Protein AF-A0A1C5ENG4-F1 (afdb_monomer)

Radius of gyration: 17.44 Å; Cα contacts (8 Å, |Δi|>4): 197; chains: 1; bounding box: 42×24×46 Å

Foldseek 3Di:
DVVLLVVLLVLLVVVCQLVVLLVVLVVQLVVPAAFAAALQVSLLSSLQSLLLSLLVQLLCLLPSDDPVVLVVVCPVPHNVVSSVSSLVNSLVVSLVSQLVSLVVSLVRYQQADVVRPDRHDSVVSSVVSSVSNSVSSVNSSVNSCVVRPDD

Mean predicted aligned error: 5.37 Å

Solvent-accessible surface area (backbone atoms only — not comparable to full-atom values): 7790 Å² total; per-residue (Å²): 106,70,69,56,35,53,50,47,44,52,50,50,65,73,60,55,66,61,48,61,51,50,52,50,46,51,51,51,43,66,72,73,48,58,77,66,38,33,33,62,61,44,33,52,54,54,19,59,58,37,17,66,38,12,17,48,38,22,46,49,44,69,68,66,59,57,72,72,56,50,53,60,61,18,67,86,63,36,60,66,55,47,52,50,30,29,47,51,42,20,43,52,53,34,45,55,51,38,50,53,49,39,52,53,48,58,71,48,25,31,57,24,33,81,88,70,76,43,80,43,60,61,65,63,51,40,52,52,29,44,52,46,20,48,52,24,22,51,52,13,32,49,51,18,48,70,76,57,60,92,126

Sequence (151 aa):
MSALLRYHVELLLRSQRWLAPVILYAAFLGVGVQGGQPVLDSLGYAAAGLLPVAAWLVRICVTGEPPAARAVVATPHGPARAHLACLLTALLAAAVLGTAATLVVTLISDPASNGARVRVDRLGAGAAGLAAAYACALLGAAVGALTHWPL

Structure (mmCIF, N/CA/C/O backbone):
data_AF-A0A1C5ENG4-F1
#
_entry.id   AF-A0A1C5ENG4-F1
#
loop_
_atom_site.group_PDB
_atom_site.id
_atom_site.type_symbol
_atom_site.label_atom_id
_atom_site.label_alt_id
_atom_site.label_comp_id
_atom_site.label_asym_id
_atom_site.label_entity_id
_atom_site.label_seq_id
_atom_site.pdbx_PDB_ins_code
_atom_site.Cartn_x
_atom_site.Cartn_y
_atom_site.Cartn_z
_atom_site.occupancy
_atom_site.B_iso_or_equiv
_atom_site.auth_seq_id
_atom_site.auth_comp_id
_atom_site.auth_asym_id
_atom_site.auth_atom_id
_atom_site.pdbx_PDB_model_num
ATOM 1 N N . MET A 1 1 ? -11.862 -13.175 12.882 1.00 80.00 1 MET A N 1
ATOM 2 C CA . MET A 1 1 ? -10.902 -12.306 12.158 1.00 80.00 1 MET A CA 1
ATOM 3 C C . MET A 1 1 ? -11.448 -11.818 10.826 1.00 80.00 1 MET A C 1
ATOM 5 O O . MET A 1 1 ? -11.426 -10.618 10.611 1.00 80.00 1 MET A O 1
ATOM 9 N N . SER A 1 2 ? -11.995 -12.687 9.970 1.00 86.69 2 SER A N 1
ATOM 10 C CA . SER A 1 2 ? -12.600 -12.289 8.684 1.00 86.69 2 SER A CA 1
ATOM 11 C C . SER A 1 2 ? -13.645 -11.168 8.804 1.00 86.69 2 SER A C 1
ATOM 13 O O . SER A 1 2 ? -13.576 -10.198 8.059 1.00 86.69 2 SER A O 1
ATOM 15 N N . ALA A 1 3 ? -14.555 -11.247 9.781 1.00 86.88 3 ALA A N 1
ATOM 16 C CA . ALA A 1 3 ? -15.554 -10.200 10.024 1.00 86.88 3 ALA A CA 1
ATOM 17 C C . ALA A 1 3 ? -14.930 -8.838 10.398 1.00 86.88 3 ALA A C 1
ATOM 19 O O . ALA A 1 3 ? -15.366 -7.806 9.898 1.00 86.88 3 ALA A O 1
ATOM 20 N N . LEU A 1 4 ? -13.873 -8.836 11.221 1.00 84.69 4 LEU A N 1
ATOM 21 C CA . LEU A 1 4 ? -13.152 -7.615 11.609 1.00 84.69 4 LEU A CA 1
ATOM 22 C C . LEU A 1 4 ? -12.380 -7.005 10.438 1.00 84.69 4 LEU A C 1
ATOM 24 O O . LEU A 1 4 ? -12.373 -5.786 10.292 1.00 84.69 4 LEU A O 1
ATOM 28 N N . LEU A 1 5 ? -11.754 -7.843 9.605 1.00 87.31 5 LEU A N 1
ATOM 29 C CA . LEU A 1 5 ? -11.078 -7.389 8.390 1.00 87.31 5 LEU A CA 1
ATOM 30 C C . LEU A 1 5 ? -12.078 -6.772 7.418 1.00 87.31 5 LEU A C 1
ATOM 32 O O . LEU A 1 5 ? -11.851 -5.671 6.936 1.00 87.31 5 LEU A O 1
ATOM 36 N N . ARG A 1 6 ? -13.215 -7.435 7.179 1.00 90.50 6 ARG A N 1
ATOM 37 C CA . ARG A 1 6 ? -14.2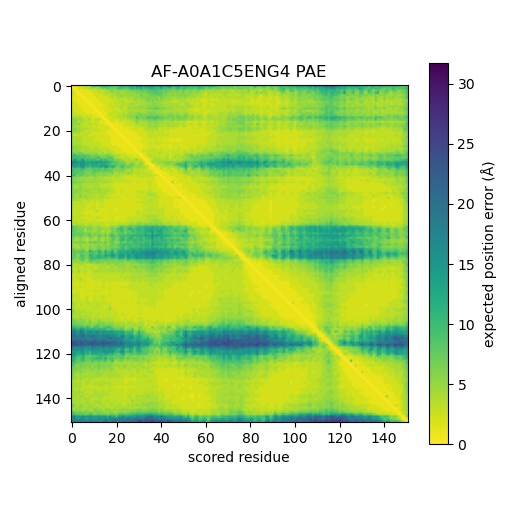65 -6.897 6.309 1.00 90.50 6 ARG A CA 1
ATOM 38 C C . ARG A 1 6 ? -14.757 -5.537 6.802 1.00 90.50 6 ARG A C 1
ATOM 40 O O . ARG A 1 6 ? -14.856 -4.611 6.007 1.00 90.50 6 ARG A O 1
ATOM 47 N N . TYR A 1 7 ? -14.991 -5.410 8.105 1.00 90.06 7 TYR A N 1
ATOM 48 C CA . TYR A 1 7 ? -15.382 -4.145 8.720 1.00 90.06 7 TYR A CA 1
ATOM 49 C C . TYR A 1 7 ? -14.345 -3.032 8.489 1.00 90.06 7 TYR A C 1
ATOM 51 O O . TYR A 1 7 ? -14.698 -1.965 7.994 1.00 90.06 7 TYR A O 1
ATOM 59 N N . HIS A 1 8 ? -13.062 -3.288 8.764 1.00 89.44 8 HIS A N 1
ATOM 60 C CA . HIS A 1 8 ? -12.006 -2.286 8.578 1.00 89.44 8 HIS A CA 1
ATOM 61 C C . HIS A 1 8 ? -11.758 -1.945 7.107 1.00 89.44 8 HIS A C 1
ATOM 63 O O . HIS A 1 8 ? -11.488 -0.789 6.788 1.00 89.44 8 HIS A O 1
ATOM 69 N N . VAL A 1 9 ? -11.875 -2.919 6.200 1.00 88.88 9 VAL A N 1
ATOM 70 C CA . VAL A 1 9 ? -11.789 -2.686 4.752 1.00 88.88 9 VAL A CA 1
ATOM 71 C C . VAL A 1 9 ? -12.924 -1.771 4.300 1.00 88.88 9 VAL A C 1
ATOM 73 O O . VAL A 1 9 ? -12.676 -0.784 3.611 1.00 88.88 9 VAL A O 1
ATOM 76 N N . GLU A 1 10 ? -14.162 -2.048 4.715 1.00 90.75 10 GLU A N 1
ATOM 77 C CA . GLU A 1 10 ? -15.312 -1.201 4.387 1.00 90.75 10 GLU A CA 1
ATOM 78 C C . GLU A 1 10 ? -15.166 0.208 4.982 1.00 90.75 10 GLU A C 1
ATOM 80 O O . GLU A 1 10 ? -15.457 1.192 4.297 1.00 90.75 10 GLU A O 1
ATOM 85 N N .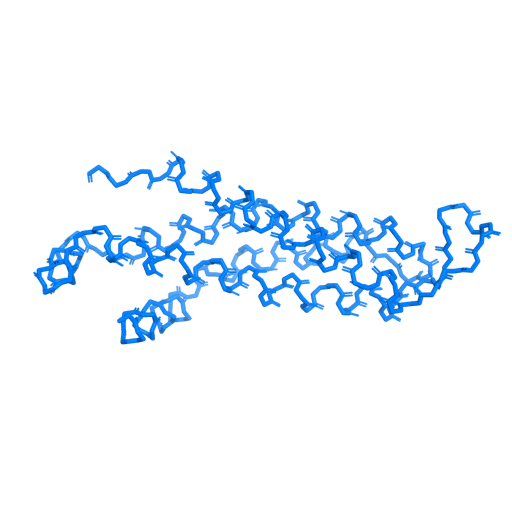 LEU A 1 11 ? -14.662 0.325 6.216 1.00 90.44 11 LEU A N 1
ATOM 86 C CA . LEU A 1 11 ? -14.385 1.610 6.857 1.00 90.44 11 LEU A CA 1
ATOM 87 C C . LEU A 1 11 ? -13.316 2.401 6.092 1.00 90.44 11 LEU A C 1
ATOM 89 O O . LEU A 1 11 ? -13.517 3.581 5.799 1.00 90.44 11 LEU A O 1
ATOM 93 N N . LEU A 1 12 ? -12.208 1.752 5.721 1.00 89.44 12 LEU A N 1
ATOM 94 C CA . LEU A 1 12 ? -11.133 2.372 4.952 1.00 89.44 12 LEU A CA 1
ATOM 95 C C . LEU A 1 12 ? -11.664 2.881 3.611 1.00 89.44 12 LEU A C 1
ATOM 97 O O . LEU A 1 12 ? -11.508 4.066 3.317 1.00 89.44 12 LEU A O 1
ATOM 101 N N . LEU A 1 13 ? -12.354 2.028 2.847 1.00 90.69 13 LEU A N 1
ATOM 102 C CA . LEU A 1 13 ? -12.914 2.371 1.538 1.00 90.69 13 LEU A CA 1
ATOM 103 C C . LEU A 1 13 ? -13.892 3.548 1.623 1.00 90.69 13 LEU A C 1
ATOM 105 O O . LEU A 1 13 ? -13.787 4.491 0.839 1.00 90.69 13 LEU A O 1
ATOM 109 N N . ARG A 1 14 ? -14.803 3.533 2.604 1.00 91.56 14 ARG A N 1
ATOM 110 C CA . ARG A 1 14 ? -15.800 4.598 2.799 1.00 91.56 14 ARG A CA 1
ATOM 111 C C . ARG A 1 14 ? -15.198 5.896 3.325 1.00 91.56 14 ARG A C 1
ATOM 113 O O . ARG A 1 14 ? -15.751 6.956 3.053 1.00 91.56 14 ARG A O 1
ATOM 120 N N . SER A 1 15 ? -14.072 5.840 4.040 1.00 89.00 15 SER A N 1
ATOM 121 C CA . SER A 1 15 ? -13.435 7.035 4.606 1.00 89.00 15 SER A CA 1
ATOM 122 C C . SER A 1 15 ? -12.869 7.984 3.550 1.00 89.00 15 SER A C 1
ATOM 124 O O . SER A 1 15 ? -12.648 9.151 3.862 1.00 89.00 15 SER A O 1
ATOM 126 N N . GLN A 1 16 ? -12.572 7.490 2.337 1.00 90.94 16 GLN A N 1
ATOM 127 C CA . GLN A 1 16 ? -11.881 8.215 1.254 1.00 90.94 16 GLN A CA 1
ATOM 128 C C . GLN A 1 16 ? -10.503 8.798 1.636 1.00 90.94 16 GLN A C 1
ATOM 130 O O . GLN A 1 16 ? -9.801 9.354 0.797 1.00 90.94 16 GLN A O 1
ATOM 135 N N . ARG A 1 17 ? -10.046 8.629 2.885 1.00 91.12 17 ARG A N 1
ATOM 136 C CA . ARG A 1 17 ? -8.759 9.144 3.383 1.00 91.12 17 ARG A CA 1
ATOM 137 C C . ARG A 1 17 ? -7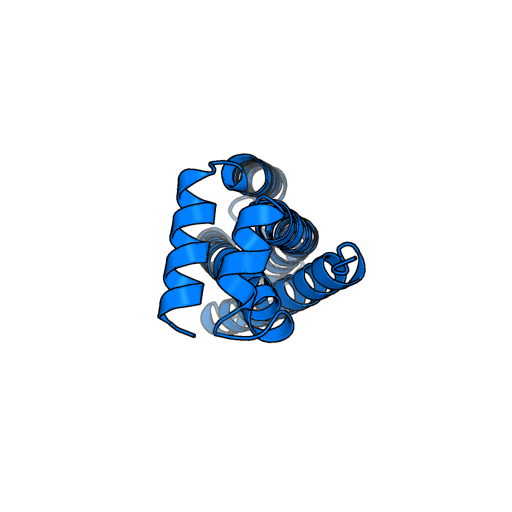.564 8.446 2.746 1.00 91.12 17 ARG A C 1
ATOM 139 O O . ARG A 1 17 ? -6.469 8.997 2.752 1.00 91.12 17 ARG A O 1
ATOM 146 N N . TRP A 1 18 ? -7.781 7.260 2.182 1.00 90.19 18 TRP A N 1
ATOM 147 C CA . TRP A 1 18 ? -6.791 6.510 1.415 1.00 90.19 18 TRP A CA 1
ATOM 148 C C . TRP A 1 18 ? -6.449 7.172 0.070 1.00 90.19 18 TRP A C 1
ATOM 150 O O . TRP A 1 18 ? -5.388 6.890 -0.478 1.00 90.19 18 TRP A O 1
ATOM 160 N N . LEU A 1 19 ? -7.293 8.077 -0.447 1.00 92.25 19 LEU A N 1
ATOM 161 C CA . LEU A 1 19 ? -7.034 8.758 -1.718 1.00 92.25 19 LEU A CA 1
ATOM 162 C C . LEU A 1 19 ? -5.760 9.599 -1.663 1.00 92.25 19 LEU A C 1
ATOM 164 O O . LEU A 1 19 ? -4.949 9.526 -2.576 1.00 92.25 19 LEU A O 1
ATOM 168 N N . ALA A 1 20 ? -5.553 10.361 -0.588 1.00 93.62 20 ALA A N 1
ATOM 169 C CA . ALA A 1 20 ? -4.388 11.234 -0.456 1.00 93.62 20 ALA A CA 1
ATOM 170 C C . ALA A 1 20 ? -3.042 10.482 -0.577 1.00 93.62 20 ALA A C 1
ATOM 172 O O . ALA A 1 20 ? -2.249 10.857 -1.444 1.00 93.62 20 ALA A O 1
ATOM 173 N N . PRO A 1 21 ? -2.770 9.409 0.199 1.00 92.00 21 PRO A N 1
ATOM 174 C CA . PRO A 1 21 ? -1.532 8.647 0.044 1.00 92.00 21 PRO A CA 1
ATOM 175 C C . PRO A 1 21 ? -1.416 7.959 -1.322 1.00 92.00 21 PRO A C 1
ATOM 177 O O . PRO A 1 21 ? -0.323 7.918 -1.882 1.00 92.00 21 PRO A O 1
ATOM 180 N N . VAL A 1 22 ? -2.517 7.448 -1.885 1.00 92.88 22 VAL A N 1
ATOM 181 C CA . VAL A 1 22 ? -2.492 6.759 -3.187 1.00 92.88 22 VAL A CA 1
ATOM 182 C C . VAL A 1 22 ? -2.219 7.726 -4.338 1.00 92.88 22 VAL A C 1
ATOM 184 O O . VAL A 1 22 ? -1.395 7.429 -5.198 1.00 92.88 22 VAL A O 1
ATOM 187 N N . ILE A 1 23 ? -2.855 8.899 -4.343 1.00 95.38 23 ILE A N 1
ATOM 188 C CA . ILE A 1 23 ? -2.630 9.939 -5.355 1.00 95.38 23 ILE A CA 1
ATOM 189 C C . ILE A 1 23 ? -1.197 10.459 -5.264 1.00 95.38 23 ILE A C 1
ATOM 191 O O . ILE A 1 23 ? -0.538 10.605 -6.291 1.00 95.38 23 ILE A O 1
ATOM 195 N N . LEU A 1 24 ? -0.689 10.695 -4.049 1.00 94.81 24 LEU A N 1
ATOM 196 C CA . LEU A 1 24 ? 0.695 11.126 -3.858 1.00 94.81 24 LEU A CA 1
ATOM 197 C C . LEU A 1 24 ? 1.684 10.083 -4.394 1.00 94.81 24 LEU A C 1
ATOM 199 O O . LEU A 1 24 ? 2.638 10.440 -5.080 1.00 94.81 24 LEU A O 1
ATOM 203 N N . TYR A 1 25 ? 1.438 8.799 -4.125 1.00 94.25 25 TYR A N 1
ATOM 204 C CA . TYR A 1 25 ? 2.259 7.712 -4.652 1.00 94.25 25 TYR A CA 1
ATOM 205 C C . TYR A 1 25 ? 2.203 7.634 -6.180 1.00 94.25 25 TYR A C 1
ATOM 207 O O . TYR A 1 25 ? 3.236 7.509 -6.830 1.00 94.25 25 TYR A O 1
ATOM 215 N N . ALA A 1 26 ? 1.013 7.770 -6.766 1.00 93.38 26 ALA A N 1
ATOM 216 C CA . ALA A 1 26 ? 0.843 7.788 -8.213 1.00 93.38 26 ALA A CA 1
ATOM 217 C C . ALA A 1 26 ? 1.590 8.966 -8.862 1.00 93.38 26 ALA A C 1
ATOM 219 O O . ALA A 1 26 ? 2.274 8.777 -9.864 1.00 93.38 26 ALA A O 1
ATOM 220 N N . ALA A 1 27 ? 1.518 10.162 -8.269 1.00 94.94 27 ALA A N 1
ATOM 221 C CA . ALA A 1 27 ? 2.273 11.329 -8.722 1.00 94.94 27 ALA A CA 1
ATOM 222 C C . ALA A 1 27 ? 3.790 11.104 -8.615 1.00 94.94 27 ALA A C 1
ATOM 224 O O . ALA A 1 27 ? 4.522 11.395 -9.557 1.00 94.94 27 ALA A O 1
ATOM 225 N N . PHE A 1 28 ? 4.257 10.529 -7.504 1.00 94.19 28 PHE A N 1
ATOM 226 C CA . PHE A 1 28 ? 5.662 10.169 -7.310 1.00 94.19 28 PHE A CA 1
ATOM 227 C C . PHE A 1 28 ? 6.160 9.198 -8.393 1.00 94.19 28 PHE A C 1
ATOM 229 O O . PHE A 1 28 ? 7.209 9.433 -8.992 1.00 94.19 28 PHE A O 1
ATOM 236 N N . LEU A 1 29 ? 5.382 8.157 -8.712 1.00 91.50 29 LEU A N 1
ATOM 237 C CA . LEU A 1 29 ? 5.714 7.226 -9.793 1.00 91.50 29 LEU A CA 1
ATOM 238 C C . LEU A 1 29 ? 5.680 7.896 -11.169 1.00 91.50 29 LEU A C 1
ATOM 240 O O . LEU A 1 29 ? 6.590 7.675 -11.957 1.00 91.50 29 LEU A O 1
ATOM 244 N N . GLY A 1 30 ? 4.678 8.732 -11.455 1.00 89.69 30 GLY A N 1
ATOM 245 C CA . GLY A 1 30 ? 4.566 9.428 -12.742 1.00 89.69 30 GLY A CA 1
ATOM 246 C C . GLY A 1 30 ? 5.717 10.400 -13.018 1.00 89.69 30 GLY A C 1
ATOM 247 O O . GLY A 1 30 ? 6.062 10.636 -14.174 1.00 89.69 30 GLY A O 1
ATOM 248 N N . VAL A 1 31 ? 6.332 10.947 -11.966 1.00 91.38 31 VAL A N 1
ATOM 249 C CA . VAL A 1 31 ? 7.528 11.792 -12.085 1.00 91.38 31 VAL A CA 1
ATOM 250 C C . VAL A 1 31 ? 8.790 10.940 -12.226 1.00 91.38 31 VAL A C 1
ATOM 252 O O . VAL A 1 31 ? 9.601 11.197 -13.116 1.00 91.38 31 VAL A O 1
ATOM 255 N N . GLY A 1 32 ? 8.969 9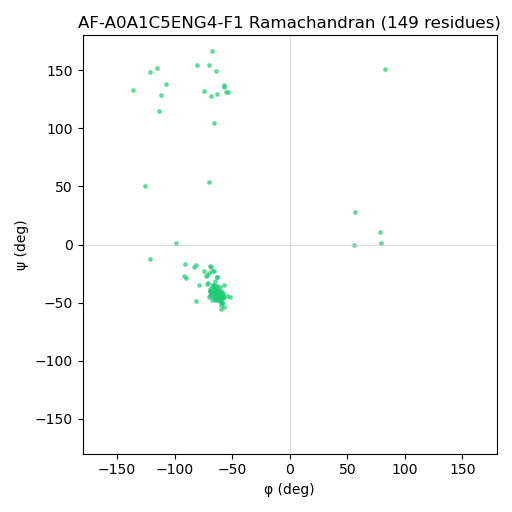.941 -11.358 1.00 85.62 32 GLY A N 1
ATOM 256 C CA . GLY A 1 32 ? 10.238 9.221 -11.238 1.00 85.62 32 GLY A CA 1
ATOM 257 C C . GLY A 1 32 ? 10.397 7.980 -12.115 1.00 85.62 32 GLY A C 1
ATOM 258 O O . GLY A 1 32 ? 11.523 7.536 -12.318 1.00 85.62 32 GLY A O 1
ATOM 259 N N . VAL A 1 33 ? 9.311 7.426 -12.660 1.00 88.00 33 VAL A N 1
ATOM 260 C CA . VAL A 1 33 ? 9.354 6.265 -13.555 1.00 88.00 33 VAL A CA 1
ATOM 261 C C . VAL A 1 33 ? 8.912 6.681 -14.949 1.00 88.00 33 VAL A C 1
ATOM 263 O O . VAL A 1 33 ? 7.757 7.032 -15.175 1.00 88.00 33 VAL A O 1
ATOM 266 N N . GLN A 1 34 ? 9.844 6.601 -15.896 1.00 86.06 34 GLN A N 1
ATOM 267 C CA . GLN A 1 34 ? 9.598 6.890 -17.306 1.00 86.06 34 GLN A CA 1
ATOM 268 C C . GLN A 1 34 ? 9.780 5.630 -18.157 1.00 86.06 34 GLN A C 1
ATOM 270 O O . GLN A 1 34 ? 10.558 4.734 -17.819 1.00 86.06 34 GLN A O 1
ATOM 275 N N . GLY A 1 35 ? 9.066 5.570 -19.283 1.00 81.25 35 GLY A N 1
ATOM 276 C CA . GLY A 1 35 ? 9.183 4.475 -20.246 1.00 81.25 35 GLY A CA 1
ATOM 277 C C . GLY A 1 35 ? 10.611 4.305 -20.762 1.00 81.25 35 GLY A C 1
ATOM 278 O O . GLY A 1 35 ? 11.298 5.285 -21.046 1.00 81.25 35 GLY A O 1
ATOM 279 N N . GLY A 1 36 ? 11.061 3.054 -20.868 1.00 76.75 36 GLY A N 1
ATOM 280 C CA . GLY A 1 36 ? 12.405 2.723 -21.356 1.00 76.75 36 GLY A CA 1
ATOM 281 C C . GLY A 1 36 ? 13.538 2.882 -20.334 1.00 76.75 36 GLY A C 1
ATOM 282 O O . GLY A 1 36 ? 14.690 2.624 -20.669 1.00 76.75 36 GLY A O 1
ATOM 283 N N . GLN A 1 37 ? 13.243 3.268 -19.087 1.00 84.00 37 GLN A N 1
ATOM 284 C CA . GLN A 1 37 ? 14.230 3.223 -18.004 1.00 84.00 37 GLN A CA 1
ATOM 285 C C . GLN A 1 37 ? 14.560 1.770 -17.606 1.00 84.00 37 GLN A C 1
ATOM 287 O O . GLN A 1 37 ? 13.707 0.888 -17.774 1.00 84.00 37 GLN A O 1
ATOM 292 N N . PRO A 1 38 ? 15.756 1.504 -17.041 1.00 86.25 38 PRO A N 1
ATOM 293 C CA . PRO A 1 38 ? 16.117 0.187 -16.525 1.00 86.25 38 PRO A CA 1
ATOM 294 C C . PRO A 1 38 ? 15.103 -0.308 -15.489 1.00 86.25 38 PRO A C 1
ATOM 296 O O . PRO A 1 38 ? 14.736 0.413 -14.553 1.00 86.25 38 PRO A O 1
ATOM 299 N N . VAL A 1 39 ? 14.649 -1.552 -15.648 1.00 87.31 39 VAL A N 1
ATOM 300 C CA . VAL A 1 39 ? 13.587 -2.120 -14.805 1.00 87.31 39 VAL A CA 1
ATOM 301 C C . VAL A 1 39 ? 13.986 -2.223 -13.330 1.00 87.31 39 VAL A C 1
ATOM 303 O O . VAL A 1 39 ? 13.154 -1.971 -12.466 1.00 87.31 39 VAL A O 1
ATOM 306 N N . LEU A 1 40 ? 15.251 -2.528 -13.018 1.00 85.44 40 LEU A N 1
ATOM 307 C CA . LEU A 1 40 ? 15.706 -2.669 -11.628 1.00 85.44 40 LEU A CA 1
ATOM 308 C C . LEU A 1 40 ? 15.683 -1.339 -10.863 1.00 85.44 40 LEU A C 1
ATOM 310 O O . LEU A 1 40 ? 15.125 -1.293 -9.768 1.00 85.44 40 LEU A O 1
ATOM 314 N N . ASP A 1 41 ? 16.220 -0.263 -11.444 1.00 88.31 41 ASP A N 1
ATOM 315 C CA . ASP A 1 41 ? 16.180 1.073 -10.832 1.00 88.31 41 ASP A CA 1
ATOM 316 C C . ASP A 1 41 ? 14.746 1.576 -10.662 1.00 88.31 41 ASP A C 1
ATOM 318 O O . ASP A 1 41 ? 14.373 2.061 -9.592 1.00 88.31 41 ASP A O 1
ATOM 322 N N . SER A 1 42 ? 13.913 1.391 -11.689 1.00 89.19 42 SER A N 1
ATOM 323 C CA . SER A 1 42 ? 12.506 1.804 -11.656 1.00 89.19 42 SER A CA 1
ATOM 324 C C . SER A 1 42 ? 11.727 1.075 -10.554 1.00 89.19 42 SER A C 1
ATOM 326 O O . SER A 1 42 ? 10.935 1.684 -9.834 1.00 89.19 42 SER A O 1
ATOM 328 N N . LEU A 1 43 ? 11.976 -0.228 -10.381 1.00 88.81 43 LEU A N 1
ATOM 329 C CA . LEU A 1 43 ? 11.371 -1.033 -9.318 1.00 88.81 43 LEU A CA 1
ATOM 330 C C . LEU A 1 43 ? 11.881 -0.649 -7.928 1.00 88.81 43 LEU A C 1
ATOM 332 O O . LEU A 1 43 ? 11.084 -0.587 -6.992 1.00 88.81 43 LEU A O 1
ATOM 336 N N . GLY A 1 44 ? 13.178 -0.361 -7.789 1.00 89.69 44 GLY A N 1
ATOM 337 C CA . GLY A 1 44 ? 13.755 0.127 -6.537 1.00 89.69 44 GLY A CA 1
ATOM 338 C C . GLY A 1 44 ? 13.143 1.462 -6.114 1.00 89.69 44 GLY A C 1
ATOM 339 O O . GLY A 1 44 ? 12.721 1.620 -4.967 1.00 89.69 44 GLY A O 1
ATOM 340 N N . TYR A 1 45 ? 13.004 2.392 -7.061 1.00 92.00 45 TYR A N 1
ATOM 341 C CA . TYR A 1 45 ? 12.349 3.679 -6.840 1.00 92.00 45 TYR A CA 1
ATOM 342 C C . TYR A 1 45 ? 10.879 3.509 -6.434 1.00 92.00 45 TYR A C 1
ATOM 344 O O . TYR A 1 45 ? 10.425 4.096 -5.447 1.00 92.00 45 TYR A O 1
ATOM 352 N N . ALA A 1 46 ? 10.142 2.648 -7.141 1.00 92.75 46 ALA A N 1
ATOM 353 C CA . ALA A 1 46 ? 8.744 2.373 -6.836 1.00 92.75 46 ALA A CA 1
ATOM 354 C C . ALA A 1 46 ? 8.555 1.751 -5.442 1.00 92.75 46 ALA A C 1
ATOM 356 O O . ALA A 1 46 ? 7.655 2.164 -4.705 1.00 92.75 46 ALA A O 1
ATOM 357 N N . ALA A 1 47 ? 9.410 0.801 -5.055 1.00 92.69 47 ALA A N 1
ATOM 358 C CA . ALA A 1 47 ? 9.372 0.181 -3.733 1.00 92.69 47 ALA A CA 1
ATOM 359 C C . ALA A 1 47 ? 9.689 1.193 -2.618 1.00 92.69 47 ALA A C 1
ATOM 361 O O . ALA A 1 47 ? 8.989 1.229 -1.606 1.00 92.69 47 ALA A O 1
ATOM 362 N N . ALA A 1 48 ? 10.679 2.070 -2.820 1.00 91.69 48 ALA A N 1
ATOM 363 C CA . ALA A 1 48 ? 11.057 3.085 -1.836 1.00 91.69 48 ALA A CA 1
ATOM 364 C C . ALA A 1 48 ? 9.895 4.035 -1.496 1.00 91.69 48 ALA A C 1
ATOM 366 O O . ALA A 1 48 ? 9.631 4.297 -0.321 1.00 91.69 48 ALA A O 1
ATOM 367 N N . GLY A 1 49 ? 9.149 4.493 -2.508 1.00 90.81 49 GLY A N 1
ATOM 368 C CA . GLY A 1 49 ? 7.974 5.348 -2.309 1.00 90.81 49 GLY A CA 1
ATOM 369 C C . GLY A 1 49 ? 6.817 4.660 -1.573 1.00 90.81 49 GLY A C 1
ATOM 370 O O . GLY A 1 49 ? 5.997 5.335 -0.951 1.00 90.81 49 GLY A O 1
ATOM 371 N N . LEU A 1 50 ? 6.754 3.324 -1.588 1.00 91.94 50 LEU A N 1
ATOM 372 C CA . LEU A 1 50 ? 5.690 2.561 -0.932 1.00 91.94 50 LEU A CA 1
ATOM 373 C C . LEU A 1 50 ? 5.818 2.569 0.600 1.00 91.94 50 LEU A C 1
ATOM 375 O O . LEU A 1 50 ? 4.812 2.462 1.301 1.00 91.94 50 LEU A O 1
ATOM 379 N N . LEU A 1 51 ? 7.031 2.731 1.137 1.00 92.62 51 LEU A N 1
ATOM 380 C CA . LEU A 1 51 ? 7.288 2.738 2.581 1.00 92.62 51 LEU A CA 1
ATOM 381 C C . LEU A 1 51 ? 6.522 3.855 3.325 1.00 92.62 51 LEU A C 1
ATOM 383 O O . LEU A 1 51 ? 5.758 3.530 4.241 1.00 92.62 51 LEU A O 1
ATOM 387 N N . PRO A 1 52 ? 6.645 5.152 2.964 1.00 94.31 52 PRO A N 1
ATOM 388 C CA . PRO A 1 52 ? 5.881 6.213 3.627 1.00 94.31 52 PRO A CA 1
ATOM 389 C C . PRO A 1 52 ? 4.369 6.078 3.401 1.00 94.31 52 PRO A C 1
ATOM 391 O O . PRO A 1 52 ? 3.575 6.414 4.280 1.00 94.31 52 PRO A O 1
ATOM 394 N N . VAL A 1 53 ? 3.958 5.536 2.252 1.00 94.31 53 VAL A N 1
ATOM 395 C CA . VAL A 1 53 ? 2.549 5.280 1.923 1.00 94.31 53 VAL A CA 1
ATOM 396 C C . VAL A 1 53 ? 1.958 4.218 2.849 1.00 94.31 53 VAL A C 1
ATOM 398 O O . VAL A 1 53 ? 0.880 4.424 3.404 1.00 94.31 53 VAL A O 1
ATOM 401 N N . ALA A 1 54 ? 2.675 3.117 3.084 1.00 93.94 54 ALA A N 1
ATOM 402 C CA . ALA A 1 54 ? 2.260 2.067 4.008 1.00 93.94 54 ALA A CA 1
ATOM 403 C C . ALA A 1 54 ? 2.152 2.587 5.453 1.00 93.94 54 ALA A C 1
ATOM 405 O O . ALA A 1 54 ? 1.152 2.324 6.124 1.00 93.94 54 ALA A O 1
ATOM 406 N N . ALA A 1 55 ? 3.120 3.391 5.910 1.00 94.19 55 ALA A N 1
ATOM 407 C CA . ALA A 1 55 ? 3.062 4.027 7.230 1.00 94.19 55 ALA A CA 1
ATOM 408 C C . ALA A 1 55 ? 1.836 4.947 7.373 1.00 94.19 55 ALA A C 1
ATOM 410 O O . ALA A 1 55 ? 1.130 4.919 8.385 1.00 94.19 55 ALA A O 1
ATOM 411 N N . TRP A 1 56 ? 1.527 5.726 6.333 1.00 95.44 56 TRP A N 1
ATOM 412 C CA . TRP A 1 56 ? 0.359 6.602 6.322 1.00 95.44 56 TRP A CA 1
ATOM 413 C C . TRP A 1 56 ? -0.960 5.812 6.290 1.00 95.44 56 TRP A C 1
ATOM 415 O O . TRP A 1 56 ? -1.893 6.143 7.024 1.00 95.44 56 TRP A O 1
ATOM 425 N N . LEU A 1 57 ? -1.045 4.726 5.518 1.00 92.00 57 LEU A N 1
ATOM 426 C CA . LEU A 1 57 ? -2.215 3.840 5.523 1.00 92.00 57 LEU A CA 1
ATOM 427 C C . LEU A 1 57 ? -2.458 3.220 6.905 1.00 92.00 57 LEU A C 1
ATOM 429 O O . LEU A 1 57 ? -3.609 3.171 7.348 1.00 92.00 57 LEU A O 1
ATOM 433 N N . VAL A 1 58 ? -1.398 2.825 7.621 1.00 93.56 58 VAL A N 1
ATOM 434 C CA . VAL A 1 58 ? -1.509 2.370 9.017 1.00 93.56 58 VAL A CA 1
ATOM 435 C C . VAL A 1 58 ? -2.077 3.474 9.900 1.00 93.56 58 VAL A C 1
ATOM 437 O O . VAL A 1 58 ? -3.059 3.237 10.604 1.00 93.56 58 VAL A O 1
ATOM 440 N N . ARG A 1 59 ? -1.542 4.698 9.812 1.00 92.38 59 ARG A N 1
ATOM 441 C CA . ARG A 1 59 ? -2.079 5.849 10.551 1.00 92.38 59 ARG A CA 1
ATOM 442 C C . ARG A 1 59 ? -3.573 6.052 10.287 1.00 92.38 59 ARG A C 1
ATOM 444 O O . ARG A 1 59 ? -4.328 6.270 11.232 1.00 92.38 59 ARG A O 1
ATOM 451 N N . ILE A 1 60 ? -4.017 5.969 9.031 1.00 92.19 60 ILE A N 1
ATOM 452 C CA . ILE A 1 60 ? -5.435 6.119 8.664 1.00 92.19 60 ILE A CA 1
ATOM 453 C C . ILE A 1 60 ? -6.285 5.020 9.306 1.00 92.19 60 ILE A C 1
ATOM 455 O O . ILE A 1 60 ? -7.330 5.329 9.870 1.00 92.19 60 ILE A O 1
ATOM 459 N N . CYS A 1 61 ? -5.840 3.762 9.257 1.00 90.50 61 CYS A N 1
ATOM 460 C CA . CYS A 1 61 ? -6.593 2.643 9.826 1.00 90.50 61 CYS A CA 1
ATOM 461 C C . CYS A 1 61 ? -6.682 2.730 11.356 1.00 90.50 61 CYS A C 1
ATOM 463 O O . CYS A 1 61 ? -7.752 2.523 11.915 1.00 90.50 61 CYS A O 1
ATOM 465 N N . VAL A 1 62 ? -5.589 3.091 12.034 1.00 89.56 62 VAL A N 1
ATOM 466 C CA . VAL A 1 62 ? -5.549 3.190 13.505 1.00 89.56 62 VAL A CA 1
ATOM 467 C C . VAL A 1 62 ? -6.360 4.384 14.025 1.00 89.56 62 VAL A C 1
ATOM 469 O O . VAL A 1 62 ? -6.962 4.305 15.094 1.00 89.56 62 VAL A O 1
ATOM 472 N N . THR A 1 63 ? -6.414 5.486 13.272 1.00 88.56 63 THR A N 1
ATOM 473 C CA . THR A 1 63 ? -7.141 6.714 13.658 1.00 88.56 63 THR A CA 1
ATOM 474 C C . THR A 1 63 ? -8.530 6.838 13.023 1.00 88.56 63 THR A C 1
ATOM 476 O O . THR A 1 63 ? -9.220 7.839 13.226 1.00 88.56 63 THR A O 1
ATOM 479 N N . GLY A 1 64 ? -8.949 5.846 12.233 1.00 84.25 64 GLY A N 1
ATOM 480 C CA . GLY A 1 64 ? -10.211 5.876 11.493 1.00 84.25 64 GLY A CA 1
ATOM 481 C C . GLY A 1 64 ? -11.443 5.759 12.385 1.00 84.25 64 GLY A C 1
ATOM 482 O O . GLY A 1 64 ? -12.515 6.233 12.013 1.00 84.25 64 GLY A O 1
ATOM 483 N N . GLU A 1 65 ? -11.284 5.168 13.567 1.00 84.81 65 GLU A N 1
ATOM 484 C CA . GLU A 1 65 ? -12.395 4.729 14.397 1.00 84.81 65 GLU A CA 1
ATOM 485 C C . GLU A 1 65 ? -12.517 5.553 15.693 1.00 84.81 65 GLU A C 1
ATOM 487 O O . GLU A 1 65 ? -11.536 5.708 16.439 1.00 84.81 65 GLU A O 1
ATOM 492 N N . PRO A 1 66 ? -13.711 6.095 16.005 1.00 83.31 66 PRO A N 1
ATOM 493 C CA . PRO A 1 66 ? -13.909 6.869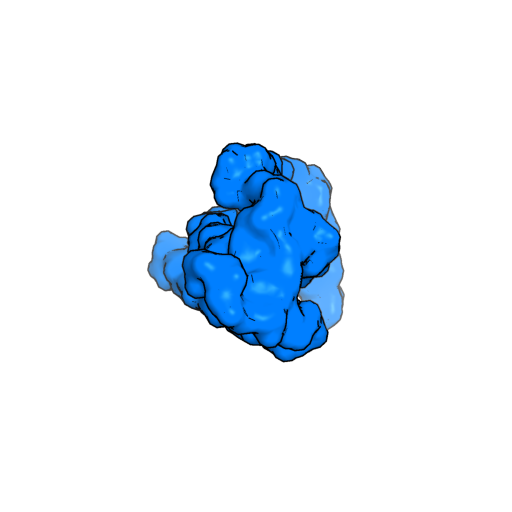 17.222 1.00 83.31 66 PRO A CA 1
ATOM 494 C C . PRO A 1 66 ? -13.713 5.985 18.468 1.00 83.31 66 PRO A C 1
ATOM 496 O O . PRO A 1 66 ? -14.012 4.789 18.436 1.00 83.31 66 PRO A O 1
ATOM 499 N N . PRO A 1 67 ? -13.234 6.550 19.593 1.00 81.12 67 PRO A N 1
ATOM 500 C CA . PRO A 1 67 ? -12.887 5.778 20.792 1.00 81.12 67 PRO A CA 1
ATOM 501 C C . PRO A 1 67 ? -14.051 4.935 21.338 1.00 81.12 67 PRO A C 1
ATOM 503 O O . PRO A 1 67 ? -13.831 3.810 21.779 1.00 81.12 67 PRO A O 1
ATOM 506 N N . ALA A 1 68 ? -15.291 5.425 21.232 1.00 81.19 68 ALA A N 1
ATOM 507 C CA . ALA A 1 68 ? -16.481 4.674 21.637 1.00 81.19 68 ALA A CA 1
ATOM 508 C C . ALA A 1 68 ? -16.699 3.397 20.800 1.00 81.19 68 ALA A C 1
ATOM 510 O O . ALA A 1 68 ? -16.996 2.342 21.355 1.00 81.19 68 ALA A O 1
ATOM 511 N N . ALA A 1 69 ? -16.502 3.462 19.478 1.00 82.38 69 ALA A N 1
ATOM 512 C CA . ALA A 1 69 ? -16.631 2.296 18.601 1.00 82.38 69 ALA A CA 1
ATOM 513 C C . ALA A 1 69 ? -15.507 1.278 18.848 1.00 82.38 69 ALA A C 1
ATOM 515 O O . ALA A 1 69 ? -15.775 0.080 18.939 1.00 82.38 69 ALA A O 1
ATOM 516 N N . ARG A 1 70 ? -14.279 1.755 19.101 1.00 81.00 70 ARG A N 1
ATOM 517 C CA . ARG A 1 70 ? -13.137 0.891 19.442 1.00 81.00 70 ARG A CA 1
ATOM 518 C C . ARG A 1 70 ? -13.390 0.050 20.694 1.00 81.00 70 ARG A C 1
ATOM 520 O O . ARG A 1 70 ? -13.062 -1.135 20.700 1.00 81.00 70 ARG A O 1
ATOM 527 N N . ALA A 1 71 ? -14.009 0.623 21.730 1.00 80.31 71 ALA A N 1
ATOM 528 C CA . ALA A 1 71 ? -14.369 -0.116 22.942 1.00 80.31 71 ALA A CA 1
ATOM 529 C C . ALA A 1 71 ? -15.376 -1.246 22.651 1.00 80.31 71 ALA A C 1
ATOM 531 O O . ALA A 1 71 ? -15.204 -2.375 23.116 1.00 80.31 71 ALA A O 1
ATOM 532 N N . VAL A 1 72 ? -16.381 -0.979 21.811 1.00 84.19 72 VAL A N 1
ATOM 533 C CA . VAL A 1 72 ? -17.390 -1.974 21.407 1.00 84.19 72 VAL A CA 1
ATOM 534 C C . VAL A 1 72 ? -16.754 -3.108 20.599 1.00 84.19 72 VAL A C 1
ATOM 536 O O . VAL A 1 72 ? -16.983 -4.279 20.898 1.00 84.19 72 VAL A O 1
ATOM 539 N N . VAL A 1 73 ? -15.899 -2.787 19.624 1.00 81.25 73 VAL A N 1
ATOM 540 C CA . VAL A 1 73 ? -15.205 -3.777 18.779 1.00 81.25 73 VAL A CA 1
ATOM 541 C C . VAL A 1 73 ? -14.215 -4.631 19.585 1.00 81.25 73 VAL A C 1
ATOM 543 O O . VAL A 1 73 ? -14.074 -5.832 19.325 1.00 81.25 73 VAL A O 1
ATOM 546 N N . ALA A 1 74 ? -13.563 -4.043 20.593 1.00 80.94 74 ALA A N 1
ATOM 547 C CA . ALA A 1 74 ? -12.631 -4.735 21.478 1.00 80.94 74 ALA A CA 1
ATOM 548 C C . ALA A 1 74 ? -13.321 -5.648 22.506 1.00 80.94 74 ALA A C 1
ATOM 550 O O . ALA A 1 74 ? -12.694 -6.595 22.969 1.00 80.94 74 ALA A O 1
ATOM 551 N N . THR A 1 75 ? -14.593 -5.421 22.843 1.00 80.19 75 THR A N 1
ATOM 552 C CA . THR A 1 75 ? -15.304 -6.190 23.884 1.00 80.19 75 THR A CA 1
ATOM 553 C C . THR A 1 75 ? -15.385 -7.702 23.581 1.00 80.19 75 THR A C 1
ATOM 555 O O . THR A 1 75 ? -15.005 -8.493 24.441 1.00 80.19 75 THR A O 1
ATOM 558 N N . PRO A 1 76 ? -15.797 -8.154 22.376 1.00 82.25 76 PRO A N 1
ATOM 559 C CA . PRO A 1 76 ? -15.892 -9.587 22.069 1.00 82.25 76 PRO A CA 1
ATOM 560 C C . PRO A 1 76 ? -14.569 -10.244 21.636 1.00 82.25 76 PRO A C 1
ATOM 562 O O . PRO A 1 76 ? -14.459 -11.468 21.659 1.00 82.25 76 PRO A O 1
ATOM 565 N N . HIS A 1 77 ? -13.568 -9.470 21.199 1.00 77.88 77 HIS A N 1
ATOM 566 C CA . HIS A 1 77 ? -12.344 -10.010 20.583 1.00 77.88 77 HIS A CA 1
ATOM 567 C C . HIS A 1 77 ? -11.043 -9.632 21.305 1.00 77.88 77 HIS A C 1
ATOM 569 O O . HIS A 1 77 ? -10.005 -10.219 21.008 1.00 77.88 77 HIS A O 1
ATOM 575 N N . GLY A 1 78 ? -11.072 -8.683 22.235 1.00 82.00 78 GLY A N 1
ATOM 576 C CA . GLY A 1 78 ? -9.900 -8.092 22.875 1.00 82.00 78 GLY A CA 1
ATOM 577 C C . GLY A 1 78 ? -9.248 -6.966 22.047 1.00 82.00 78 GLY A C 1
ATOM 578 O O . GLY A 1 78 ? -9.280 -6.994 20.810 1.00 82.00 78 GLY A O 1
ATOM 579 N N . PRO A 1 79 ? -8.598 -5.987 22.707 1.00 82.56 79 PRO A N 1
ATOM 580 C CA . PRO A 1 79 ? -8.036 -4.798 22.055 1.00 82.56 79 PRO A CA 1
ATOM 581 C C . PRO A 1 79 ? -6.890 -5.130 21.088 1.00 82.56 79 PRO A C 1
ATOM 583 O O . PRO A 1 79 ? -6.794 -4.542 20.012 1.00 82.56 79 PRO A O 1
ATOM 586 N N . ALA A 1 80 ? -6.067 -6.131 21.415 1.00 84.56 80 ALA A N 1
ATOM 587 C CA . ALA A 1 80 ? -4.947 -6.548 20.572 1.00 84.56 80 ALA A CA 1
ATOM 588 C C . ALA A 1 80 ? -5.408 -7.100 19.212 1.00 84.56 80 ALA A C 1
ATOM 590 O O . ALA A 1 80 ? -4.827 -6.783 18.178 1.00 84.56 80 ALA A O 1
ATOM 591 N N . ARG A 1 81 ? -6.483 -7.900 19.192 1.00 84.12 81 ARG A N 1
ATOM 592 C CA . ARG A 1 81 ? -7.029 -8.474 17.953 1.00 84.12 81 ARG A CA 1
ATOM 593 C C . ARG A 1 81 ? -7.724 -7.424 17.084 1.00 84.12 81 ARG A C 1
ATOM 595 O O . ARG A 1 81 ? -7.648 -7.524 15.862 1.00 84.12 81 ARG A O 1
ATOM 602 N N . ALA A 1 82 ? -8.363 -6.424 17.694 1.00 85.50 82 ALA A N 1
ATOM 603 C CA . ALA A 1 82 ? -8.924 -5.284 16.971 1.00 85.50 82 ALA A CA 1
ATOM 604 C C . ALA A 1 82 ? -7.813 -4.449 16.309 1.00 85.50 82 ALA A C 1
ATOM 606 O O . ALA A 1 82 ? -7.865 -4.208 15.107 1.00 85.50 82 ALA A O 1
ATOM 607 N N . HIS A 1 83 ? -6.753 -4.119 17.055 1.00 86.38 83 HIS A N 1
ATOM 608 C CA . HIS A 1 83 ? -5.607 -3.382 16.520 1.00 86.38 83 HIS A CA 1
ATOM 609 C C . HIS A 1 83 ? -4.878 -4.154 15.409 1.00 86.38 83 HIS A C 1
ATOM 611 O O . HIS A 1 83 ? -4.558 -3.594 14.361 1.00 86.38 83 HIS A O 1
ATOM 617 N N . LEU A 1 84 ? -4.685 -5.466 15.582 1.00 87.69 84 LEU A N 1
ATOM 618 C CA . LEU A 1 84 ? -4.088 -6.322 14.558 1.00 87.69 84 LEU A CA 1
ATOM 619 C C . LEU A 1 84 ? -4.922 -6.334 13.266 1.00 87.69 84 LEU A C 1
ATOM 621 O O . LEU A 1 84 ? -4.350 -6.324 12.179 1.00 87.69 84 LEU A O 1
ATOM 625 N N . ALA A 1 85 ? -6.256 -6.292 13.355 1.00 88.31 85 ALA A N 1
ATOM 626 C CA . ALA A 1 85 ? -7.114 -6.181 12.175 1.00 88.31 85 ALA A CA 1
ATOM 627 C C . ALA A 1 85 ? -6.919 -4.844 11.432 1.00 88.31 85 ALA A C 1
ATOM 629 O O . ALA A 1 85 ? -6.874 -4.854 10.199 1.00 88.31 85 ALA A O 1
ATOM 630 N N . CYS A 1 86 ? -6.728 -3.722 12.142 1.00 89.19 86 CYS A N 1
ATOM 631 C CA . CYS A 1 86 ? -6.364 -2.440 11.525 1.00 89.19 86 CYS A CA 1
ATOM 632 C C . CYS A 1 86 ? -5.043 -2.551 10.750 1.00 89.19 86 CYS A C 1
ATOM 634 O O . CYS A 1 86 ? -4.971 -2.161 9.583 1.00 89.19 86 CYS A O 1
ATOM 636 N N . LEU A 1 87 ? -4.006 -3.104 11.391 1.00 91.44 87 LEU A N 1
ATOM 637 C CA . LEU A 1 87 ? -2.669 -3.233 10.804 1.00 91.44 87 LEU A CA 1
ATOM 638 C C . LEU A 1 87 ? -2.673 -4.149 9.579 1.00 91.44 87 LEU A C 1
ATOM 640 O O . LEU A 1 87 ? -2.109 -3.793 8.546 1.00 91.44 87 LEU A O 1
ATOM 644 N N . LEU A 1 88 ? -3.356 -5.295 9.661 1.00 91.94 88 LEU A N 1
ATOM 645 C CA . LEU A 1 88 ? -3.510 -6.201 8.524 1.00 91.94 88 LEU A CA 1
ATOM 646 C C . LEU A 1 88 ? -4.261 -5.540 7.369 1.00 91.94 88 LEU A C 1
ATOM 648 O O . LEU A 1 88 ? -3.880 -5.722 6.219 1.00 91.94 88 LEU A O 1
ATOM 652 N N . THR A 1 89 ? -5.296 -4.749 7.656 1.00 92.38 89 THR A N 1
ATOM 653 C CA . THR A 1 89 ? -6.048 -4.035 6.615 1.00 92.38 89 THR A CA 1
ATOM 654 C C . THR A 1 89 ? -5.161 -3.025 5.885 1.00 92.38 89 THR A C 1
ATOM 656 O O . THR A 1 89 ? -5.143 -3.000 4.654 1.00 92.38 89 THR A O 1
ATOM 659 N N . ALA A 1 90 ? -4.373 -2.242 6.626 1.00 91.75 90 ALA A N 1
ATOM 660 C CA . ALA A 1 90 ? -3.416 -1.299 6.050 1.00 91.75 90 ALA A CA 1
ATOM 661 C C . ALA A 1 90 ? -2.322 -2.003 5.232 1.00 91.75 90 ALA A C 1
ATOM 663 O O . ALA A 1 90 ? -2.007 -1.572 4.123 1.00 91.75 90 ALA A O 1
ATOM 664 N N . LEU A 1 91 ? -1.774 -3.106 5.754 1.00 92.94 91 LEU A N 1
ATOM 665 C CA . LEU A 1 91 ? -0.750 -3.896 5.074 1.00 92.94 91 LEU A CA 1
ATOM 666 C C . LEU A 1 91 ? -1.285 -4.517 3.778 1.00 92.94 91 LEU A C 1
ATOM 668 O O . LEU A 1 91 ? -0.607 -4.457 2.758 1.00 92.94 91 LEU A O 1
ATOM 672 N N . LEU A 1 92 ? -2.503 -5.067 3.793 1.00 93.50 92 LEU A N 1
ATOM 673 C CA . LEU A 1 92 ? -3.148 -5.616 2.597 1.00 93.50 92 LEU A CA 1
ATOM 674 C C . LEU A 1 92 ? -3.379 -4.531 1.541 1.00 93.50 92 LEU A C 1
ATOM 676 O O . LEU A 1 92 ? -3.081 -4.754 0.371 1.00 93.50 92 LEU A O 1
ATOM 680 N N . ALA A 1 93 ? -3.841 -3.343 1.941 1.00 93.06 93 ALA A N 1
ATOM 681 C CA . ALA A 1 93 ? -4.005 -2.219 1.022 1.00 93.06 93 ALA A CA 1
ATOM 682 C C . ALA A 1 93 ? -2.663 -1.785 0.400 1.00 93.06 93 ALA A C 1
ATOM 684 O O . ALA A 1 93 ? -2.577 -1.604 -0.815 1.00 93.06 93 ALA A O 1
ATOM 685 N N . ALA A 1 94 ? -1.602 -1.682 1.207 1.00 93.12 94 ALA A N 1
ATOM 686 C CA . ALA A 1 94 ? -0.259 -1.364 0.724 1.00 93.12 94 ALA A CA 1
ATOM 687 C C . ALA A 1 94 ? 0.306 -2.459 -0.198 1.00 93.12 94 ALA A C 1
ATOM 689 O O . ALA A 1 94 ? 0.930 -2.146 -1.208 1.00 93.12 94 ALA A O 1
ATOM 690 N N . ALA A 1 95 ? 0.054 -3.735 0.102 1.00 93.56 95 ALA A N 1
ATOM 691 C CA . ALA A 1 95 ? 0.467 -4.864 -0.728 1.00 93.56 95 ALA A CA 1
ATOM 692 C C . ALA A 1 95 ? -0.240 -4.863 -2.094 1.00 93.56 95 ALA A C 1
ATOM 694 O O . ALA A 1 95 ? 0.406 -5.057 -3.124 1.00 93.56 95 ALA A O 1
ATOM 695 N N . VAL A 1 96 ? -1.548 -4.588 -2.133 1.00 95.56 96 VAL A N 1
ATOM 696 C CA . VAL A 1 96 ? -2.302 -4.444 -3.393 1.00 95.56 96 VAL A CA 1
ATOM 697 C C . VAL A 1 96 ? -1.777 -3.263 -4.214 1.00 95.56 96 VAL A C 1
ATOM 699 O O . VAL A 1 96 ? -1.588 -3.381 -5.421 1.00 95.56 96 VAL A O 1
ATOM 702 N N . LEU A 1 97 ? -1.474 -2.134 -3.572 1.00 93.38 97 LEU A N 1
ATOM 703 C CA . LEU A 1 97 ? -0.908 -0.978 -4.267 1.00 93.38 97 LEU A CA 1
ATOM 704 C C . LEU A 1 97 ? 0.503 -1.263 -4.807 1.00 93.38 97 LEU A C 1
ATOM 706 O O . LEU A 1 97 ? 0.797 -0.949 -5.959 1.00 93.38 97 LEU A O 1
ATOM 710 N N . GLY A 1 98 ? 1.359 -1.887 -3.995 1.00 92.00 98 GLY A N 1
ATOM 711 C CA . GLY A 1 98 ? 2.719 -2.263 -4.372 1.00 92.00 98 GLY A CA 1
ATOM 712 C C . GLY A 1 98 ? 2.751 -3.266 -5.520 1.00 92.00 98 GLY A C 1
ATOM 713 O O . GLY A 1 98 ? 3.486 -3.067 -6.479 1.00 92.00 98 GLY A O 1
ATOM 714 N N . THR A 1 99 ? 1.900 -4.296 -5.480 1.00 94.50 99 THR A N 1
ATOM 715 C CA . THR A 1 99 ? 1.771 -5.268 -6.581 1.00 94.50 99 THR A CA 1
ATOM 716 C C . THR A 1 99 ? 1.332 -4.606 -7.879 1.00 94.50 99 THR A C 1
ATOM 718 O O . THR A 1 99 ? 1.956 -4.835 -8.913 1.00 94.50 99 THR A O 1
ATOM 721 N N . ALA A 1 100 ? 0.311 -3.745 -7.832 1.00 94.38 100 ALA A N 1
ATOM 722 C CA . ALA A 1 100 ? -0.141 -2.998 -9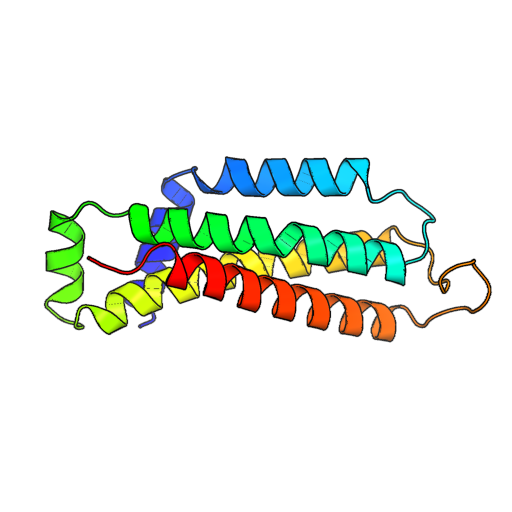.000 1.00 94.38 100 ALA A CA 1
ATOM 723 C C . ALA A 1 100 ? 0.980 -2.115 -9.573 1.00 94.38 100 ALA A C 1
ATOM 725 O O . ALA A 1 100 ? 1.229 -2.148 -10.777 1.00 94.38 100 ALA A O 1
ATOM 726 N N . ALA A 1 101 ? 1.706 -1.385 -8.721 1.00 90.69 101 ALA A N 1
ATOM 727 C CA . ALA A 1 101 ? 2.832 -0.559 -9.148 1.00 90.69 101 ALA A CA 1
ATOM 728 C C . ALA A 1 101 ? 3.963 -1.395 -9.762 1.00 90.69 101 ALA A C 1
ATOM 730 O O . ALA A 1 101 ? 4.428 -1.076 -10.851 1.00 90.69 101 ALA A O 1
ATOM 731 N N . THR A 1 102 ? 4.369 -2.499 -9.131 1.00 91.81 102 THR A N 1
ATOM 732 C CA . THR A 1 102 ? 5.389 -3.408 -9.674 1.00 91.81 102 THR A CA 1
ATOM 733 C C . THR A 1 102 ? 4.988 -3.960 -11.043 1.00 91.81 102 THR A C 1
ATOM 735 O O . THR A 1 102 ? 5.814 -3.982 -11.955 1.00 91.81 102 THR A O 1
ATOM 738 N N . LEU A 1 103 ? 3.725 -4.360 -11.225 1.00 92.25 103 LEU A N 1
ATOM 739 C CA . LEU A 1 103 ? 3.215 -4.822 -12.519 1.00 92.25 103 LEU A CA 1
ATOM 740 C C . LEU A 1 103 ? 3.279 -3.716 -13.578 1.00 92.25 103 LEU A C 1
ATOM 742 O O . LEU A 1 103 ? 3.787 -3.940 -14.670 1.00 92.25 103 LEU A O 1
ATOM 746 N N . VAL A 1 104 ? 2.829 -2.504 -13.254 1.00 89.81 104 VAL A N 1
ATOM 747 C CA . VAL A 1 104 ? 2.871 -1.369 -14.189 1.00 89.81 104 VAL A CA 1
ATOM 748 C C . VAL A 1 104 ? 4.313 -1.017 -14.570 1.00 89.81 104 VAL A C 1
ATOM 750 O O . VAL A 1 104 ? 4.623 -0.890 -15.753 1.00 89.81 104 VAL A O 1
ATOM 753 N N . VAL A 1 105 ? 5.215 -0.924 -13.590 1.00 89.81 105 VAL A N 1
ATOM 754 C CA . VAL A 1 105 ? 6.631 -0.599 -13.815 1.00 89.81 105 VAL A CA 1
ATOM 755 C C . VAL A 1 105 ? 7.316 -1.684 -14.649 1.00 89.81 105 VAL A C 1
ATOM 757 O O . VAL A 1 105 ? 7.990 -1.372 -15.624 1.00 89.81 105 VAL A O 1
ATOM 760 N N . THR A 1 106 ? 7.097 -2.966 -14.345 1.00 88.69 106 THR A N 1
ATOM 761 C CA . THR A 1 106 ? 7.685 -4.071 -15.130 1.00 88.69 106 THR A CA 1
ATOM 762 C C . THR A 1 106 ? 7.205 -4.128 -16.579 1.00 88.69 106 THR A C 1
ATOM 764 O O . THR A 1 106 ? 7.955 -4.593 -17.438 1.00 88.69 106 THR A O 1
ATOM 767 N N . LEU A 1 107 ? 5.990 -3.651 -16.871 1.00 88.00 107 LEU A N 1
ATOM 768 C CA . LEU A 1 107 ? 5.453 -3.585 -18.232 1.00 88.00 107 LEU A CA 1
ATOM 769 C C . LEU A 1 107 ? 6.006 -2.401 -19.040 1.00 88.00 107 LEU A C 1
ATOM 771 O O . LEU A 1 107 ? 6.182 -2.531 -20.250 1.00 88.00 107 LEU A O 1
ATOM 775 N N . ILE A 1 108 ? 6.259 -1.262 -18.390 1.00 88.12 108 ILE A N 1
ATOM 776 C CA . ILE A 1 108 ? 6.655 -0.001 -19.044 1.00 88.12 108 ILE A CA 1
ATOM 777 C C . ILE A 1 108 ? 8.187 0.150 -19.152 1.00 88.12 108 ILE A C 1
ATOM 779 O O . ILE A 1 108 ? 8.687 0.824 -20.059 1.00 88.12 108 ILE A O 1
ATOM 783 N N . SER A 1 109 ? 8.944 -0.473 -18.248 1.00 85.62 109 SER A N 1
ATOM 784 C CA . SER A 1 109 ? 10.407 -0.396 -18.213 1.00 85.62 109 SER A CA 1
ATOM 785 C C . SER A 1 109 ? 11.090 -1.337 -19.214 1.00 85.62 109 SER A C 1
ATOM 787 O O . SER A 1 109 ? 10.570 -2.392 -19.594 1.00 85.62 109 SER A O 1
ATOM 789 N N . ASP A 1 110 ? 12.308 -0.973 -19.620 1.00 82.38 110 ASP A N 1
ATOM 790 C CA . ASP A 1 110 ? 13.135 -1.815 -20.485 1.00 82.38 110 ASP A CA 1
ATOM 791 C C . ASP A 1 110 ? 13.708 -2.994 -19.671 1.00 82.38 110 ASP A C 1
ATOM 793 O O . ASP A 1 110 ? 14.236 -2.770 -18.573 1.00 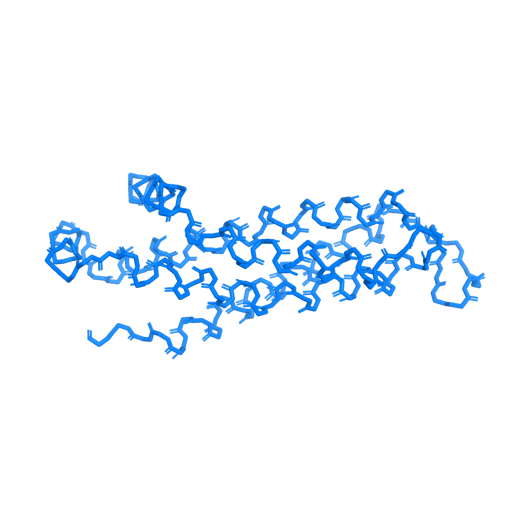82.38 110 ASP A O 1
ATOM 797 N N . PRO A 1 111 ? 13.624 -4.256 -20.151 1.00 79.25 111 PRO A N 1
ATOM 798 C CA . PRO A 1 111 ? 14.251 -5.428 -19.527 1.00 79.25 111 PRO A CA 1
ATOM 799 C C . PRO A 1 111 ? 15.783 -5.418 -19.652 1.00 79.25 111 PRO A C 1
ATOM 801 O O . PRO A 1 111 ? 16.402 -6.372 -20.132 1.00 79.25 111 PRO A O 1
ATOM 804 N N . ALA A 1 112 ? 16.403 -4.332 -19.217 1.00 78.69 112 ALA A N 1
ATOM 805 C CA . ALA A 1 112 ? 17.834 -4.131 -19.184 1.00 78.69 112 ALA A CA 1
ATOM 806 C C . ALA A 1 112 ? 18.290 -3.842 -17.749 1.00 78.69 112 ALA A C 1
ATOM 808 O O . ALA A 1 112 ? 17.567 -3.261 -16.936 1.00 78.69 112 ALA A O 1
ATOM 809 N N . SER A 1 113 ? 19.509 -4.272 -17.436 1.00 74.44 113 SER A N 1
ATOM 810 C CA . SER A 1 113 ? 20.185 -3.951 -16.186 1.00 74.44 113 SER A CA 1
ATOM 811 C C . SER A 1 113 ? 20.522 -2.462 -16.124 1.00 74.44 113 SER A C 1
ATOM 813 O O . SER A 1 113 ? 20.574 -1.778 -17.149 1.00 74.44 113 SER A O 1
ATOM 815 N N . ASN A 1 114 ? 20.881 -1.976 -14.937 1.00 70.12 114 ASN A N 1
ATOM 816 C CA . ASN A 1 114 ? 21.408 -0.623 -14.780 1.00 70.12 114 ASN A CA 1
ATOM 817 C C . ASN A 1 114 ? 22.596 -0.388 -15.730 1.00 70.12 114 ASN A C 1
ATOM 819 O O . ASN A 1 114 ? 23.502 -1.223 -15.849 1.00 70.12 114 ASN A O 1
ATOM 823 N N . GLY A 1 115 ? 22.556 0.735 -16.450 1.00 68.00 115 GLY A N 1
ATOM 824 C CA . GLY A 1 115 ? 23.512 1.066 -17.512 1.00 68.00 115 GLY A CA 1
ATOM 825 C C . GLY A 1 115 ? 23.282 0.358 -18.855 1.00 68.00 115 GLY A C 1
ATOM 826 O O . GLY A 1 115 ? 24.165 0.419 -19.702 1.00 68.00 115 GLY A O 1
ATOM 827 N N . ALA A 1 116 ? 22.142 -0.319 -19.047 1.00 66.25 116 ALA A N 1
ATOM 828 C CA . ALA A 1 116 ? 21.732 -0.991 -20.288 1.00 66.25 116 ALA A CA 1
ATOM 829 C C . ALA A 1 116 ? 22.719 -2.053 -20.820 1.00 66.25 116 ALA A C 1
ATOM 831 O O . ALA A 1 116 ? 22.801 -2.301 -22.021 1.00 66.25 116 ALA A O 1
ATOM 832 N N . ARG A 1 117 ? 23.491 -2.690 -19.926 1.00 65.94 117 ARG A N 1
ATOM 833 C CA . ARG A 1 117 ? 24.585 -3.604 -20.309 1.00 65.94 117 ARG A CA 1
ATOM 834 C C . ARG A 1 117 ? 24.170 -5.065 -20.460 1.00 65.94 117 ARG A C 1
ATOM 836 O O . ARG A 1 117 ? 24.798 -5.785 -21.228 1.00 65.94 117 ARG A O 1
ATOM 843 N N . VAL A 1 118 ? 23.149 -5.515 -19.730 1.00 79.12 118 VAL A N 1
ATOM 844 C CA . VAL A 1 118 ? 22.725 -6.924 -19.711 1.00 79.12 118 VAL A CA 1
ATOM 845 C C . VAL A 1 118 ? 21.206 -7.011 -19.786 1.00 79.12 118 VAL A C 1
ATOM 847 O O . VAL A 1 118 ? 20.508 -6.312 -19.055 1.00 79.12 118 VAL A O 1
ATOM 850 N N . ARG A 1 119 ? 20.682 -7.878 -20.659 1.00 78.62 119 ARG A N 1
ATOM 851 C CA . ARG A 1 119 ? 19.247 -8.185 -20.724 1.00 78.62 119 ARG A CA 1
ATOM 852 C C . ARG A 1 119 ? 18.852 -8.953 -19.463 1.00 78.62 119 ARG A C 1
ATOM 854 O O . ARG A 1 119 ? 19.480 -9.957 -19.138 1.00 78.62 119 ARG A O 1
ATOM 861 N N . VAL A 1 120 ? 17.820 -8.497 -18.767 1.00 80.50 120 VAL A N 1
ATOM 862 C CA . VAL A 1 120 ? 17.320 -9.140 -17.546 1.00 80.50 120 VAL A CA 1
ATOM 863 C C . VAL A 1 120 ? 15.993 -9.817 -17.854 1.00 80.50 120 VAL A C 1
ATOM 865 O O . VAL A 1 120 ? 15.155 -9.260 -18.565 1.00 80.50 120 VAL A O 1
ATOM 868 N N . ASP A 1 121 ? 15.797 -11.022 -17.323 1.00 85.38 121 ASP A N 1
ATOM 869 C CA . ASP A 1 121 ? 14.503 -11.685 -17.409 1.00 85.38 121 ASP A CA 1
ATOM 870 C C . ASP A 1 121 ? 13.432 -10.882 -16.652 1.00 85.38 121 ASP A C 1
ATOM 872 O O . ASP A 1 121 ? 13.604 -10.507 -15.489 1.00 85.38 121 ASP A O 1
ATOM 876 N N . ARG A 1 122 ? 12.306 -10.621 -17.322 1.00 81.81 122 ARG A N 1
ATOM 877 C CA . ARG A 1 122 ? 11.218 -9.799 -16.776 1.00 81.81 122 ARG A CA 1
ATOM 878 C C . ARG A 1 122 ? 10.545 -10.463 -15.585 1.00 81.81 122 ARG A C 1
ATOM 880 O O . ARG A 1 122 ? 10.143 -9.759 -14.663 1.00 81.81 122 ARG A O 1
ATOM 887 N N . LEU A 1 123 ? 10.429 -11.792 -15.594 1.00 85.25 123 LEU A N 1
ATOM 888 C CA . LEU A 1 123 ? 9.804 -12.523 -14.494 1.00 85.25 123 LEU A CA 1
ATOM 889 C C . LEU A 1 123 ? 10.698 -12.486 -13.254 1.00 85.25 123 LEU A C 1
ATOM 891 O O . LEU A 1 123 ? 10.218 -12.149 -12.172 1.00 85.25 123 LEU A O 1
ATOM 895 N N . GLY A 1 124 ? 12.001 -12.728 -13.419 1.00 86.12 124 GLY A N 1
ATOM 896 C CA . GLY A 1 124 ? 12.985 -12.568 -12.347 1.00 86.12 124 GLY A CA 1
ATOM 897 C C . GLY A 1 124 ? 13.024 -11.147 -11.771 1.00 86.12 124 GLY A C 1
ATOM 898 O O . GLY A 1 124 ? 12.970 -10.972 -10.553 1.00 86.12 124 GLY A O 1
ATOM 899 N N . ALA A 1 125 ? 13.044 -10.123 -12.631 1.00 86.00 125 ALA A N 1
ATOM 900 C CA . ALA A 1 125 ? 13.018 -8.723 -12.199 1.00 86.00 125 ALA A CA 1
ATOM 901 C C . ALA A 1 125 ? 11.712 -8.363 -11.472 1.00 86.00 125 ALA A C 1
ATOM 903 O O . ALA A 1 125 ? 11.747 -7.732 -10.417 1.00 86.00 125 ALA A O 1
ATOM 904 N N . GLY A 1 126 ? 10.564 -8.805 -11.992 1.00 86.62 126 GLY A N 1
ATOM 905 C CA . GLY A 1 126 ? 9.262 -8.597 -11.362 1.00 86.62 126 GLY A CA 1
ATOM 906 C C . GLY A 1 126 ? 9.156 -9.267 -9.993 1.00 86.62 126 GLY A C 1
ATOM 907 O O . GLY A 1 126 ? 8.685 -8.641 -9.047 1.00 86.62 126 GLY A O 1
ATOM 908 N N . ALA A 1 127 ? 9.659 -10.496 -9.848 1.00 89.56 127 ALA A N 1
ATOM 909 C CA . ALA A 1 127 ? 9.691 -11.198 -8.565 1.00 89.56 127 ALA A CA 1
ATOM 910 C C . ALA A 1 127 ? 10.567 -10.470 -7.530 1.00 89.56 127 ALA A C 1
ATOM 912 O O . ALA A 1 127 ? 10.153 -10.303 -6.381 1.00 89.56 127 ALA A O 1
ATOM 913 N N . ALA A 1 128 ? 11.742 -9.980 -7.939 1.00 89.56 128 ALA A N 1
ATOM 914 C CA . ALA A 1 128 ? 12.608 -9.176 -7.077 1.00 89.56 128 ALA A CA 1
ATOM 915 C C . ALA A 1 128 ? 11.945 -7.844 -6.678 1.00 89.56 128 ALA A C 1
ATOM 917 O O . ALA A 1 128 ? 11.981 -7.460 -5.509 1.00 89.56 128 ALA A O 1
ATOM 918 N N . GLY A 1 129 ? 11.279 -7.177 -7.625 1.00 89.62 129 GLY A N 1
ATOM 919 C CA . GLY A 1 129 ? 10.502 -5.964 -7.370 1.00 89.62 129 GLY A CA 1
ATOM 920 C C . GLY A 1 129 ? 9.355 -6.187 -6.386 1.00 89.62 129 GLY A C 1
ATOM 921 O O . GLY A 1 129 ? 9.162 -5.377 -5.484 1.00 89.62 129 GLY A O 1
ATOM 922 N N . LEU A 1 130 ? 8.637 -7.309 -6.503 1.00 92.06 130 LEU A N 1
ATOM 923 C CA . LEU A 1 130 ? 7.584 -7.690 -5.560 1.00 92.06 130 LEU A CA 1
ATOM 924 C C . LEU A 1 130 ? 8.149 -7.930 -4.161 1.00 92.06 130 LEU A C 1
ATOM 926 O O . LEU A 1 130 ? 7.601 -7.419 -3.187 1.00 92.06 130 LEU A O 1
ATOM 930 N N . ALA A 1 131 ? 9.259 -8.663 -4.048 1.00 93.50 131 ALA A N 1
ATOM 931 C CA . ALA A 1 131 ? 9.919 -8.886 -2.765 1.00 93.50 131 ALA A CA 1
ATOM 932 C C . ALA A 1 131 ? 10.337 -7.559 -2.108 1.00 93.50 131 ALA A C 1
ATOM 934 O O . ALA A 1 131 ? 10.077 -7.354 -0.921 1.00 93.50 131 ALA A O 1
ATOM 935 N N . ALA A 1 132 ? 10.908 -6.634 -2.887 1.00 92.81 132 ALA A N 1
ATOM 936 C CA . ALA A 1 132 ? 11.262 -5.298 -2.417 1.00 92.81 132 ALA A CA 1
ATOM 937 C C . ALA A 1 132 ? 10.026 -4.494 -1.979 1.00 92.81 132 ALA A C 1
ATOM 939 O O . ALA A 1 132 ? 10.020 -3.924 -0.889 1.00 92.81 132 ALA A O 1
ATOM 940 N N . ALA A 1 133 ? 8.953 -4.497 -2.774 1.00 93.00 133 ALA A N 1
ATOM 941 C CA . ALA A 1 133 ? 7.706 -3.817 -2.438 1.00 93.00 133 ALA A CA 1
ATOM 942 C C . ALA A 1 133 ? 7.097 -4.360 -1.135 1.00 93.00 133 ALA A C 1
ATOM 944 O O . ALA A 1 133 ? 6.725 -3.581 -0.259 1.00 93.00 133 ALA A O 1
ATOM 945 N N . TYR A 1 134 ? 7.048 -5.682 -0.953 1.00 94.06 134 TYR A N 1
ATOM 946 C CA . TYR A 1 134 ? 6.539 -6.281 0.282 1.00 94.06 134 TYR A CA 1
ATOM 947 C C . TYR A 1 134 ? 7.426 -5.983 1.491 1.00 94.06 134 TYR A C 1
ATOM 949 O O . TYR A 1 134 ? 6.899 -5.690 2.563 1.00 94.06 134 TYR A O 1
ATOM 957 N N . ALA A 1 135 ? 8.752 -5.988 1.331 1.00 95.81 135 ALA A N 1
ATOM 958 C CA . ALA A 1 135 ? 9.665 -5.573 2.392 1.00 95.81 135 ALA A CA 1
ATOM 959 C C . ALA A 1 135 ? 9.421 -4.107 2.795 1.00 95.81 135 ALA A C 1
ATOM 961 O O . ALA A 1 135 ? 9.269 -3.811 3.980 1.00 95.81 135 ALA A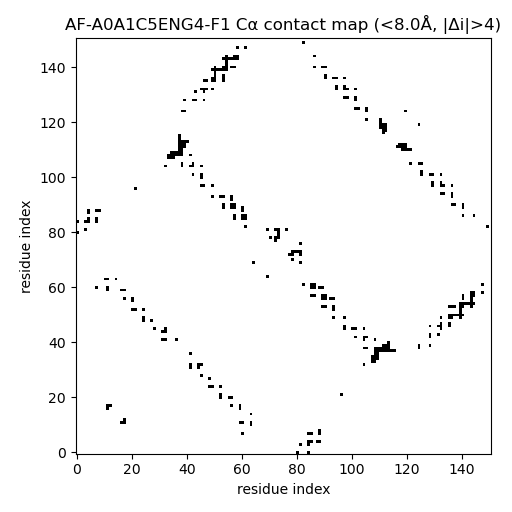 O 1
ATOM 962 N N . CYS A 1 136 ? 9.292 -3.197 1.825 1.00 94.25 136 CYS A N 1
ATOM 963 C CA . CYS A 1 136 ? 8.975 -1.790 2.076 1.00 94.25 136 CYS A CA 1
ATOM 964 C C . CYS A 1 136 ? 7.591 -1.601 2.715 1.00 94.25 136 CYS A C 1
ATOM 966 O O . CYS A 1 136 ? 7.454 -0.784 3.623 1.00 94.25 136 CYS A O 1
ATOM 968 N N . ALA A 1 137 ? 6.582 -2.371 2.298 1.00 94.19 137 ALA A N 1
ATOM 969 C CA . ALA A 1 137 ? 5.250 -2.340 2.895 1.00 94.19 137 ALA A CA 1
ATOM 970 C C . ALA A 1 137 ? 5.265 -2.821 4.354 1.00 94.19 137 ALA A C 1
ATOM 972 O O . ALA A 1 137 ? 4.643 -2.190 5.206 1.00 94.19 137 ALA A O 1
ATOM 973 N N . LEU A 1 138 ? 6.010 -3.890 4.663 1.00 93.12 138 LEU A N 1
ATOM 974 C CA . LEU A 1 138 ? 6.187 -4.390 6.029 1.00 93.12 138 LEU A CA 1
ATOM 975 C C . LEU A 1 138 ? 6.927 -3.382 6.911 1.00 93.12 138 LEU A C 1
ATOM 977 O O . LEU A 1 138 ? 6.475 -3.098 8.018 1.00 93.12 138 LEU A O 1
ATOM 981 N N . LEU A 1 139 ? 8.028 -2.810 6.418 1.00 94.19 139 LEU A N 1
ATOM 982 C CA . LEU A 1 139 ? 8.791 -1.793 7.144 1.00 94.19 139 LEU A CA 1
ATOM 983 C C . LEU A 1 139 ? 7.956 -0.532 7.381 1.00 94.19 139 LEU A C 1
ATOM 985 O O . LEU A 1 139 ? 7.905 -0.033 8.502 1.00 94.19 139 LEU A O 1
ATOM 989 N N . GLY A 1 140 ? 7.251 -0.045 6.360 1.00 92.50 140 GLY A N 1
ATOM 990 C CA . GLY A 1 140 ? 6.355 1.101 6.488 1.00 92.50 140 GLY A CA 1
ATOM 991 C C . GLY A 1 140 ? 5.213 0.827 7.465 1.00 92.50 140 GLY A C 1
ATOM 992 O O . GLY A 1 140 ? 4.917 1.664 8.316 1.00 92.50 140 GLY A O 1
ATOM 993 N N . ALA A 1 141 ? 4.622 -0.369 7.420 1.00 91.88 141 ALA A N 1
ATOM 994 C CA . ALA A 1 141 ? 3.593 -0.767 8.372 1.00 91.88 141 ALA A CA 1
ATOM 995 C C . ALA A 1 141 ? 4.129 -0.852 9.811 1.00 91.88 141 ALA A C 1
ATOM 997 O O . ALA A 1 141 ? 3.455 -0.400 10.736 1.00 91.88 141 ALA A O 1
ATOM 998 N N . ALA A 1 142 ? 5.347 -1.369 10.004 1.00 91.56 142 ALA A N 1
ATOM 999 C CA . ALA A 1 142 ? 6.010 -1.412 11.305 1.00 91.56 142 ALA A CA 1
ATOM 1000 C C . ALA A 1 142 ? 6.281 -0.002 11.847 1.00 91.56 142 ALA A C 1
ATOM 1002 O O . ALA A 1 142 ? 5.962 0.282 12.999 1.00 91.56 142 ALA A O 1
ATOM 1003 N N . VAL A 1 143 ? 6.790 0.909 11.011 1.00 93.25 143 VAL A N 1
ATOM 1004 C CA . VAL A 1 143 ? 6.981 2.322 11.375 1.00 93.25 143 VAL A CA 1
ATOM 1005 C C . VAL A 1 143 ? 5.648 2.965 11.760 1.00 93.25 143 VAL A C 1
ATOM 1007 O O . VAL A 1 143 ? 5.558 3.620 12.797 1.00 93.25 143 VAL A O 1
ATOM 1010 N N . GLY A 1 144 ? 4.593 2.745 10.972 1.00 89.88 144 GLY A N 1
ATOM 1011 C CA . GLY A 1 144 ? 3.242 3.214 11.281 1.00 89.88 144 GLY A CA 1
ATOM 1012 C C . GLY A 1 144 ? 2.704 2.673 12.610 1.00 89.88 144 GLY A C 1
ATOM 1013 O O . GLY A 1 144 ? 2.113 3.421 13.383 1.00 89.88 144 GLY A O 1
ATOM 1014 N N . ALA A 1 145 ? 2.936 1.393 12.907 1.00 89.62 145 ALA A N 1
ATOM 1015 C CA . ALA A 1 145 ? 2.503 0.768 14.156 1.00 89.62 145 ALA A CA 1
ATOM 1016 C C . ALA A 1 145 ? 3.263 1.323 15.372 1.00 89.62 145 ALA A C 1
ATOM 1018 O O . ALA A 1 145 ? 2.650 1.643 16.387 1.00 89.62 145 ALA A O 1
ATOM 1019 N N . LEU A 1 146 ? 4.585 1.491 15.255 1.00 90.88 146 LEU A N 1
ATOM 1020 C CA . LEU A 1 146 ? 5.432 2.039 16.319 1.00 90.88 146 LEU A CA 1
ATOM 1021 C C . LEU A 1 146 ? 5.124 3.514 16.608 1.00 90.88 146 LEU A C 1
ATOM 1023 O O . LEU A 1 146 ? 5.180 3.942 17.756 1.00 90.88 146 LEU A O 1
ATOM 1027 N N . THR A 1 147 ? 4.781 4.291 15.579 1.00 88.44 147 THR A N 1
ATOM 1028 C CA . THR A 1 147 ? 4.460 5.723 15.719 1.00 88.44 147 THR A CA 1
ATOM 1029 C C . THR A 1 147 ? 3.027 5.989 16.184 1.00 88.44 147 THR A C 1
ATOM 1031 O O . THR A 1 147 ? 2.740 7.080 16.674 1.00 88.44 147 THR A O 1
ATOM 1034 N N . HIS A 1 148 ? 2.130 5.005 16.077 1.00 81.81 148 HIS A N 1
ATOM 1035 C CA . HIS A 1 148 ? 0.724 5.113 16.473 1.00 81.81 148 HIS A CA 1
ATOM 1036 C C . HIS A 1 148 ? 0.319 4.009 17.448 1.00 81.81 148 HIS A C 1
ATOM 1038 O O . HIS A 1 148 ? -0.703 3.339 17.271 1.00 81.81 148 HIS A O 1
ATOM 1044 N N . TRP A 1 149 ? 1.127 3.846 18.496 1.00 70.44 149 TRP A N 1
ATOM 1045 C CA . TRP A 1 149 ? 0.834 2.912 19.573 1.00 70.44 149 TRP A CA 1
ATOM 1046 C C . TRP A 1 149 ? -0.535 3.224 20.201 1.00 70.44 149 TRP A C 1
ATOM 1048 O O . TRP A 1 149 ? -0.835 4.399 20.442 1.00 70.44 149 TRP A O 1
ATOM 1058 N N . PRO A 1 150 ? -1.385 2.213 20.459 1.00 64.62 150 PRO A N 1
ATOM 1059 C CA . PRO A 1 150 ? -2.658 2.433 21.130 1.00 64.62 150 PRO A CA 1
ATOM 1060 C C . PRO A 1 150 ? -2.399 2.891 22.574 1.00 64.62 150 PRO A C 1
ATOM 1062 O O . PRO A 1 150 ? -1.994 2.087 23.414 1.00 64.62 150 PRO A O 1
ATOM 1065 N N . LEU A 1 151 ? -2.591 4.190 22.827 1.00 54.41 151 LEU A N 1
ATOM 1066 C CA . LEU A 1 151 ? -2.751 4.770 24.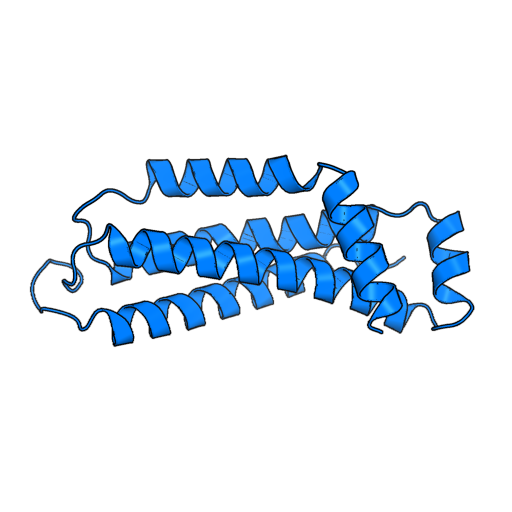165 1.00 54.41 151 LEU A CA 1
ATOM 1067 C C . LEU A 1 151 ? -4.172 4.519 24.678 1.00 54.41 151 LEU A C 1
ATOM 1069 O O . LEU A 1 151 ? -5.122 4.685 23.869 1.00 54.41 151 LEU A O 1
#

pLDDT: mean 87.71, std 6.84, range [54.41, 95.81]

Nearest PDB structures (foldseek):
  8suk-assembly2_B  TM=2.797E-01  e=4.461E+00  Rhodococcus sp. USK13

Secondary structure (DSSP, 8-state):
-HHHHHHHHHHHHHH-TTHHHHHHHHHHHHHH--TTSBHHHHHHHHHHHHHHHHHHHHHHHHHSS-HHHHHHHHHHH-HHHHHHHHHHHHHHHHHHHHHHHHHHHHHHSBSB-GGG-SB--HHHHHHHHHHHHHHHHHHHHHHHHHHT---